Protein AF-A0A816BXN8-F1 (afdb_monomer)

pLDDT: mean 87.29, std 13.18, range [29.41, 98.12]

Sequence (128 aa):
MKIFSKQHVPECHRGFGLHVWLNKEENLAKNVCLCLPSYYGDQCQYENQRVSLTIQFQAFSDSLSTLFAIIILLIDDSDERIIHSYEQLTYFSIRDCKIKYNIYLLYSIRPTNQTKNYSIHIDIYEKN

Foldseek 3Di:
DDPDDPPDQQQQPQFDWDWAQPDPVVSDIDIATDHDPQFDDRRSPDGFDKDKDKDADADDPVCQQWKKKKKKFKWFPQPNTDTQFIDIDIDGRNPRRPPIDIDIGTGNDPPDDPVTDIDIDMDMDTDD

Solvent-accessible surface area (backbone atoms only — not comparable to full-atom values): 7819 Å² total; per-residue (Å²): 137,84,83,76,79,77,77,78,71,63,75,28,71,55,34,45,66,41,80,45,74,79,34,78,90,78,68,37,65,47,76,47,41,49,47,43,94,60,31,37,66,81,30,15,77,42,72,56,64,66,49,81,46,80,48,68,59,77,66,56,86,91,42,39,87,40,39,31,44,37,40,41,33,35,33,32,66,73,81,64,83,43,78,41,30,72,50,76,50,78,47,40,35,71,81,42,52,83,48,71,47,82,45,78,38,42,58,70,58,86,77,73,69,84,90,58,56,69,48,79,47,77,50,80,41,79,61,130

Structure (mmCIF, N/CA/C/O backbone):
data_AF-A0A816BXN8-F1
#
_entry.id   AF-A0A816BXN8-F1
#
loop_
_atom_site.group_PDB
_atom_site.id
_atom_site.type_symbol
_atom_site.label_atom_id
_atom_site.label_alt_id
_atom_site.label_comp_id
_atom_site.label_asym_id
_atom_site.label_entity_id
_atom_site.label_seq_id
_atom_site.pdbx_PDB_ins_code
_atom_site.Cartn_x
_atom_site.Cartn_y
_atom_site.Cartn_z
_atom_site.occupancy
_atom_site.B_iso_or_equiv
_atom_site.auth_seq_id
_atom_site.auth_comp_id
_atom_site.auth_asym_id
_atom_site.auth_atom_id
_atom_site.pdbx_PDB_model_num
ATOM 1 N N . MET A 1 1 ? 18.868 -32.298 -40.954 1.00 34.44 1 MET A N 1
ATOM 2 C CA . MET A 1 1 ? 19.148 -31.804 -39.589 1.00 34.44 1 MET A CA 1
ATOM 3 C C . MET A 1 1 ? 18.793 -30.321 -39.546 1.00 34.44 1 MET A C 1
ATOM 5 O O . MET A 1 1 ? 19.548 -29.514 -40.065 1.00 34.44 1 MET A O 1
ATOM 9 N N . LYS A 1 2 ? 17.589 -29.967 -39.071 1.00 29.41 2 LYS A N 1
ATOM 10 C CA . LYS A 1 2 ? 17.172 -28.564 -38.908 1.00 29.41 2 LYS A CA 1
ATOM 11 C C . LYS A 1 2 ? 17.638 -28.105 -37.530 1.00 29.41 2 LYS A C 1
ATOM 13 O O . LYS A 1 2 ? 17.182 -28.640 -36.525 1.00 29.41 2 LYS A O 1
ATOM 18 N N . ILE A 1 3 ? 18.587 -27.177 -37.500 1.00 37.47 3 ILE A N 1
ATOM 19 C CA . ILE A 1 3 ? 19.049 -26.541 -36.268 1.00 37.47 3 ILE A CA 1
ATOM 20 C C . ILE A 1 3 ? 17.946 -25.561 -35.863 1.00 37.47 3 ILE A C 1
ATOM 22 O O . ILE A 1 3 ? 17.803 -24.501 -36.464 1.00 37.47 3 ILE A O 1
ATOM 26 N N . PHE A 1 4 ? 17.116 -25.945 -34.895 1.00 38.31 4 PHE A N 1
ATOM 27 C CA . PHE A 1 4 ? 16.218 -25.007 -34.230 1.00 38.31 4 PHE A CA 1
ATOM 28 C C . PHE A 1 4 ? 17.088 -24.083 -33.373 1.00 38.31 4 PHE A C 1
ATOM 30 O O . PHE A 1 4 ? 17.663 -24.526 -32.377 1.00 38.31 4 PHE A O 1
ATOM 37 N N . SER A 1 5 ? 17.232 -22.815 -33.764 1.00 43.38 5 SER A N 1
ATOM 38 C CA . SER A 1 5 ? 17.792 -21.807 -32.869 1.00 43.38 5 SER A CA 1
ATOM 39 C C . SER A 1 5 ? 16.835 -21.668 -31.684 1.00 43.38 5 SER A C 1
ATOM 41 O O . SER A 1 5 ? 15.688 -21.251 -31.831 1.00 43.38 5 SER A O 1
ATOM 43 N N . LYS A 1 6 ? 17.281 -22.096 -30.498 1.00 44.41 6 LYS A N 1
ATOM 44 C CA . LYS A 1 6 ? 16.566 -21.847 -29.243 1.00 44.41 6 LYS A CA 1
ATOM 45 C C . LYS A 1 6 ? 16.394 -20.338 -29.113 1.00 44.41 6 LYS A C 1
ATOM 47 O O . LYS A 1 6 ? 17.369 -19.622 -28.903 1.00 44.41 6 LYS A O 1
ATOM 52 N N . GLN A 1 7 ? 15.166 -19.865 -29.260 1.00 54.91 7 GLN A N 1
ATOM 53 C CA . GLN A 1 7 ? 14.821 -18.479 -28.995 1.00 54.91 7 GLN A CA 1
ATOM 54 C C . GLN A 1 7 ? 15.131 -18.221 -27.515 1.00 54.91 7 GLN A C 1
ATOM 56 O O . GLN A 1 7 ? 14.566 -18.874 -26.636 1.00 54.91 7 GLN A O 1
ATOM 61 N N . HIS A 1 8 ? 16.123 -17.371 -27.243 1.00 60.94 8 HIS A N 1
ATOM 62 C CA . HIS A 1 8 ? 16.575 -17.090 -25.884 1.00 60.94 8 HIS A CA 1
ATOM 63 C C . HIS A 1 8 ? 15.472 -16.305 -25.173 1.00 60.94 8 HIS A C 1
ATOM 65 O O . HIS A 1 8 ? 15.258 -15.121 -25.446 1.00 60.94 8 HIS A O 1
ATOM 71 N N . VAL A 1 9 ? 14.719 -16.995 -24.317 1.00 62.25 9 VAL A N 1
ATOM 72 C CA . VAL A 1 9 ? 13.813 -16.343 -23.375 1.00 62.25 9 VAL A CA 1
ATOM 73 C C . VAL A 1 9 ? 14.708 -15.532 -22.435 1.00 62.25 9 VAL A C 1
ATOM 75 O O . VAL A 1 9 ? 15.607 -16.127 -21.838 1.00 62.25 9 VAL 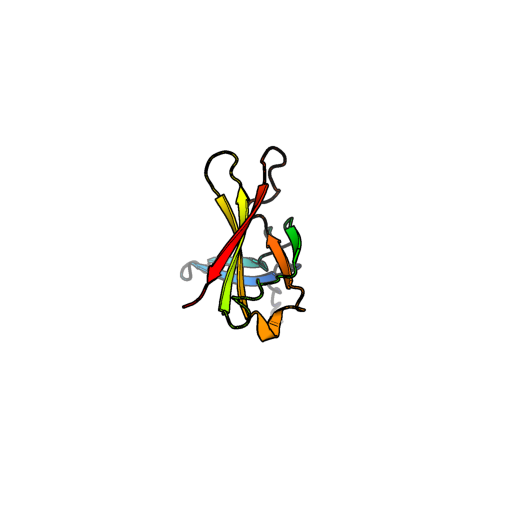A O 1
ATOM 78 N N . PRO A 1 10 ? 14.540 -14.201 -22.347 1.00 67.81 10 PRO A N 1
ATOM 79 C CA . PRO A 1 10 ? 15.321 -13.384 -21.438 1.00 67.81 10 PRO A CA 1
ATOM 80 C C . PRO A 1 10 ? 15.129 -13.922 -20.026 1.00 67.81 10 PRO A C 1
ATOM 82 O O . PRO A 1 10 ? 14.014 -14.266 -19.629 1.00 67.81 10 PRO A O 1
ATOM 85 N N . GLU A 1 11 ? 16.227 -14.031 -19.290 1.00 85.88 11 GLU A N 1
ATOM 86 C CA . GLU A 1 11 ? 16.188 -14.453 -17.899 1.00 85.88 11 GLU A CA 1
ATOM 87 C C . GLU A 1 11 ? 15.420 -13.404 -17.088 1.00 85.88 11 GLU A C 1
ATOM 89 O O . GLU A 1 11 ? 15.900 -12.299 -16.842 1.00 85.88 11 GLU A O 1
ATOM 94 N N . CYS A 1 12 ? 14.181 -13.735 -16.727 1.00 92.06 12 CYS A N 1
ATOM 95 C CA . CYS A 1 12 ? 13.357 -12.913 -15.856 1.00 92.06 12 CYS A CA 1
ATOM 96 C C . CYS A 1 12 ? 13.540 -13.426 -14.428 1.00 92.06 12 CYS A C 1
ATOM 98 O O . CYS A 1 12 ? 13.019 -14.483 -14.085 1.00 92.06 12 CYS A O 1
ATOM 100 N N . HIS A 1 13 ? 14.270 -12.686 -13.593 1.00 91.94 13 HIS A N 1
ATOM 101 C CA . HIS A 1 13 ? 14.664 -13.140 -12.256 1.00 91.94 13 HIS A CA 1
ATOM 102 C C . HIS A 1 13 ? 13.445 -13.421 -11.367 1.00 91.94 13 HIS A C 1
ATOM 104 O O . HIS A 1 13 ? 13.222 -14.543 -10.921 1.00 91.94 13 HIS A O 1
ATOM 110 N N . ARG A 1 14 ? 12.638 -12.384 -11.107 1.00 90.44 14 ARG A N 1
ATOM 111 C CA . ARG A 1 14 ? 11.419 -12.456 -10.279 1.00 90.44 14 ARG A CA 1
ATOM 112 C C . ARG A 1 14 ? 10.177 -12.074 -11.079 1.00 90.44 14 ARG A C 1
ATOM 114 O O . ARG A 1 14 ? 9.323 -11.311 -10.625 1.00 90.44 14 ARG A O 1
ATOM 121 N N . GLY A 1 15 ? 10.122 -12.564 -12.311 1.00 91.56 15 GLY A N 1
ATOM 122 C CA . GLY A 1 15 ? 9.072 -12.238 -13.262 1.00 91.56 15 GLY A CA 1
ATOM 123 C C . GLY A 1 15 ? 8.794 -13.373 -14.232 1.00 91.56 15 GLY A C 1
ATOM 124 O O . GLY A 1 15 ? 9.355 -14.462 -14.130 1.00 91.56 15 GLY A O 1
ATOM 125 N N . PHE A 1 16 ? 7.916 -13.095 -15.186 1.00 92.56 16 PHE A N 1
ATOM 126 C CA . PHE A 1 16 ? 7.518 -14.036 -16.219 1.00 92.56 16 PHE A CA 1
ATOM 127 C C . PHE A 1 16 ? 7.964 -13.537 -17.593 1.00 92.56 16 PHE A C 1
ATOM 129 O O . PHE A 1 16 ? 7.664 -12.405 -17.974 1.00 92.56 16 PHE A O 1
ATOM 136 N N . GLY A 1 17 ? 8.676 -14.382 -18.337 1.00 92.31 17 GLY A N 1
ATOM 137 C CA . GLY A 1 17 ? 9.088 -14.077 -19.704 1.00 92.31 17 GLY A CA 1
ATOM 138 C C . GLY A 1 17 ? 7.913 -14.178 -20.667 1.00 92.31 17 GLY A C 1
ATOM 139 O O . GLY A 1 17 ? 7.247 -15.208 -20.743 1.00 92.31 17 GLY A O 1
ATOM 140 N N . LEU A 1 18 ? 7.676 -13.117 -21.428 1.00 90.88 18 LEU A N 1
ATOM 141 C CA . LEU A 1 18 ? 6.680 -13.059 -22.485 1.00 90.88 18 LEU A CA 1
ATOM 142 C C . LEU A 1 18 ? 7.332 -12.878 -23.846 1.00 90.88 18 LEU A C 1
ATOM 144 O O . LEU A 1 18 ? 8.308 -12.148 -23.989 1.00 90.88 18 LEU A O 1
ATOM 148 N N . HIS A 1 19 ? 6.703 -13.468 -24.856 1.00 90.19 19 HIS A N 1
ATOM 149 C CA . HIS A 1 19 ? 6.992 -13.212 -26.259 1.00 90.19 19 HIS A CA 1
ATOM 150 C C . HIS A 1 19 ? 5.839 -12.398 -26.859 1.00 90.19 19 HIS A C 1
ATOM 152 O O . HIS A 1 19 ? 4.747 -12.924 -27.086 1.00 90.19 19 HIS A O 1
ATOM 158 N N . VAL A 1 20 ? 6.062 -11.105 -27.091 1.00 89.56 20 VAL A N 1
ATOM 159 C CA . VAL A 1 20 ? 5.034 -10.157 -27.540 1.00 89.56 20 VAL A CA 1
ATOM 160 C C . VAL A 1 20 ? 5.230 -9.838 -29.018 1.00 89.56 20 VAL A C 1
ATOM 162 O O . VAL A 1 20 ? 6.318 -9.452 -29.439 1.00 89.56 20 VAL A O 1
ATOM 165 N N . TRP A 1 21 ? 4.165 -9.977 -29.805 1.00 90.06 21 TRP A N 1
ATOM 166 C CA . TRP A 1 21 ? 4.140 -9.592 -31.216 1.00 90.06 21 TRP A CA 1
ATOM 167 C C . TRP A 1 21 ? 3.763 -8.116 -31.333 1.00 90.06 21 TRP A C 1
ATOM 169 O O . TRP A 1 21 ? 2.657 -7.736 -30.954 1.00 90.06 21 TRP A O 1
ATOM 179 N N . LEU A 1 22 ? 4.683 -7.299 -31.841 1.00 89.38 22 LEU A N 1
ATOM 180 C CA . LEU A 1 22 ? 4.488 -5.861 -32.041 1.00 89.38 22 LEU A CA 1
ATOM 181 C C . LEU A 1 22 ? 3.832 -5.584 -33.394 1.00 89.38 22 LEU A C 1
ATOM 183 O O . LEU A 1 22 ? 2.904 -4.787 -33.480 1.00 89.38 22 LEU A O 1
ATOM 187 N N . ASN A 1 23 ? 4.282 -6.288 -34.434 1.00 88.62 23 ASN A N 1
ATOM 188 C CA . ASN A 1 23 ? 3.675 -6.253 -35.757 1.00 88.62 23 ASN A CA 1
ATOM 189 C C . ASN A 1 23 ? 3.635 -7.672 -36.331 1.00 88.62 23 ASN A C 1
ATOM 191 O O . ASN A 1 23 ? 4.666 -8.329 -36.478 1.00 88.62 23 ASN A O 1
ATOM 195 N N . LYS A 1 24 ? 2.432 -8.153 -36.645 1.00 81.50 24 LYS A N 1
ATOM 196 C CA . LYS A 1 24 ? 2.239 -9.493 -37.207 1.00 81.50 24 LYS A CA 1
ATOM 197 C C . LYS A 1 24 ? 2.648 -9.569 -38.677 1.00 81.50 24 LYS A C 1
ATOM 199 O O . LYS A 1 24 ? 3.158 -10.601 -39.091 1.00 81.50 24 LYS A O 1
ATOM 204 N N . GLU A 1 25 ? 2.447 -8.500 -39.445 1.00 89.44 25 GLU A N 1
ATOM 205 C CA . GLU A 1 25 ? 2.728 -8.470 -40.888 1.00 89.44 25 GLU A CA 1
ATOM 206 C C . GLU A 1 25 ? 4.236 -8.468 -41.159 1.00 89.44 25 GLU A C 1
ATOM 208 O O . GLU A 1 25 ? 4.723 -9.180 -42.033 1.00 89.44 25 GLU A O 1
ATOM 213 N N . GLU A 1 26 ? 4.993 -7.749 -40.331 1.00 88.25 26 GLU A N 1
ATOM 214 C CA . GLU A 1 26 ? 6.458 -7.679 -40.404 1.00 88.25 26 GLU A CA 1
ATOM 215 C C . GLU A 1 26 ? 7.159 -8.793 -39.607 1.00 88.25 26 GLU A C 1
ATOM 217 O O . GLU A 1 26 ? 8.386 -8.820 -39.530 1.00 88.25 26 GLU A O 1
ATOM 222 N N . ASN A 1 27 ? 6.404 -9.715 -38.992 1.00 85.19 27 ASN A N 1
ATOM 223 C CA . ASN A 1 27 ? 6.918 -10.710 -38.039 1.00 85.19 27 ASN A CA 1
ATOM 224 C C . ASN A 1 27 ? 7.787 -10.098 -36.917 1.00 85.19 27 ASN A C 1
ATOM 226 O O . ASN A 1 27 ? 8.721 -10.729 -36.417 1.00 85.19 27 ASN A O 1
ATOM 230 N N . LEU A 1 28 ? 7.479 -8.866 -36.503 1.00 88.44 28 LEU A N 1
ATOM 231 C CA . LEU A 1 28 ? 8.208 -8.164 -35.456 1.00 88.44 28 LEU A CA 1
ATOM 232 C C . LEU A 1 28 ? 7.705 -8.623 -34.088 1.00 88.44 28 LEU A C 1
ATOM 234 O O . LEU A 1 28 ? 6.586 -8.303 -33.673 1.00 88.44 28 LEU A O 1
ATOM 238 N N . ALA A 1 29 ? 8.558 -9.336 -33.362 1.00 88.56 29 ALA A N 1
ATOM 239 C CA . ALA A 1 29 ? 8.294 -9.762 -31.998 1.00 88.56 29 ALA A CA 1
ATOM 240 C C . ALA A 1 29 ? 9.448 -9.403 -31.064 1.00 88.56 29 ALA A C 1
ATOM 242 O O . ALA A 1 29 ? 10.605 -9.302 -31.476 1.00 88.56 29 ALA A O 1
ATOM 243 N N . LYS A 1 30 ? 9.123 -9.220 -29.786 1.00 89.81 30 LYS A N 1
ATOM 244 C CA . LYS A 1 30 ? 10.086 -8.915 -28.734 1.00 89.81 30 LYS A CA 1
ATOM 245 C C . LYS A 1 30 ? 9.817 -9.781 -27.514 1.00 89.81 30 LYS A C 1
ATOM 247 O O . LYS A 1 30 ? 8.671 -9.959 -27.103 1.00 89.81 30 LYS A O 1
ATOM 252 N N . ASN A 1 31 ? 10.895 -10.256 -26.901 1.00 89.75 31 ASN A N 1
ATOM 253 C CA . ASN A 1 31 ? 10.813 -10.846 -25.579 1.00 89.75 31 ASN A CA 1
ATOM 254 C C . ASN A 1 31 ? 10.872 -9.756 -24.506 1.00 89.75 31 ASN A C 1
ATOM 256 O O . ASN A 1 31 ? 11.751 -8.893 -24.543 1.00 89.75 31 ASN A O 1
ATOM 260 N N . VAL A 1 32 ? 9.947 -9.801 -23.555 1.00 92.25 32 VAL A N 1
ATOM 261 C CA . VAL A 1 32 ? 9.851 -8.851 -22.438 1.00 92.25 32 VAL A CA 1
ATOM 262 C C . VAL A 1 32 ? 9.575 -9.605 -21.142 1.00 92.25 32 VAL A C 1
ATOM 264 O O . VAL A 1 32 ? 9.002 -10.690 -21.175 1.00 92.25 32 VAL A O 1
ATOM 267 N N . CYS A 1 33 ? 9.952 -9.037 -20.001 1.00 93.81 33 CYS A N 1
ATOM 268 C CA . CYS A 1 33 ? 9.605 -9.594 -18.697 1.00 93.81 33 CYS A CA 1
ATOM 269 C C . CYS A 1 33 ? 8.405 -8.852 -18.097 1.00 93.81 33 CYS A C 1
ATOM 271 O O . CYS A 1 33 ? 8.391 -7.623 -18.039 1.00 93.81 33 CYS A O 1
ATOM 273 N N . LEU A 1 34 ? 7.413 -9.598 -17.608 1.00 92.81 34 LEU A N 1
ATOM 274 C CA . LEU A 1 34 ? 6.419 -9.078 -16.671 1.00 92.81 34 LEU A CA 1
ATOM 275 C C . LEU A 1 34 ? 6.924 -9.262 -15.246 1.00 92.81 34 LEU A C 1
ATOM 277 O O . LEU A 1 34 ? 7.118 -10.392 -14.795 1.00 92.81 34 LEU A O 1
ATOM 281 N N . CYS A 1 35 ? 7.112 -8.160 -14.529 1.00 91.50 35 CYS A N 1
ATOM 282 C CA . CYS A 1 35 ? 7.595 -8.197 -13.156 1.00 91.50 35 CYS A CA 1
ATOM 283 C C . CYS A 1 35 ? 6.452 -8.317 -12.151 1.00 91.50 35 CYS A C 1
ATOM 285 O O . CYS A 1 35 ? 5.396 -7.704 -12.310 1.00 91.50 35 CYS A O 1
ATOM 287 N N . LEU A 1 36 ? 6.693 -9.072 -11.076 1.00 89.69 36 LEU A N 1
ATOM 288 C CA . LEU A 1 36 ? 5.877 -8.987 -9.866 1.00 89.69 36 LEU A CA 1
ATOM 289 C C . LEU A 1 36 ? 5.875 -7.531 -9.340 1.00 89.69 36 LEU A C 1
ATOM 291 O O . LEU A 1 36 ? 6.869 -6.828 -9.540 1.00 89.69 36 LEU A O 1
ATOM 295 N N . PRO A 1 37 ? 4.821 -7.065 -8.634 1.00 84.31 37 PRO A N 1
ATOM 296 C CA . PRO A 1 37 ? 4.657 -5.649 -8.265 1.00 84.31 37 PRO A CA 1
ATOM 297 C C . PRO A 1 37 ? 5.872 -5.005 -7.572 1.00 84.31 37 PRO A C 1
ATOM 299 O O . PRO A 1 37 ? 6.184 -3.833 -7.810 1.00 84.31 37 PRO A O 1
ATOM 302 N N . SER A 1 38 ? 6.590 -5.791 -6.764 1.00 88.25 38 SER A N 1
ATOM 303 C CA . SER A 1 38 ? 7.771 -5.371 -6.002 1.00 88.25 38 SER A CA 1
ATOM 304 C C . SER A 1 38 ? 9.088 -5.383 -6.783 1.00 88.25 38 SER A C 1
ATOM 306 O O . SER A 1 38 ? 10.117 -5.095 -6.184 1.00 88.25 38 SER A O 1
ATOM 308 N N . TYR A 1 39 ? 9.097 -5.727 -8.074 1.00 90.94 39 TYR A N 1
ATOM 309 C CA . TYR A 1 39 ? 10.323 -5.835 -8.874 1.00 90.94 39 TYR A CA 1
ATOM 310 C C . TYR A 1 39 ? 10.240 -5.009 -10.163 1.00 90.94 39 TYR A C 1
ATOM 312 O O . TYR A 1 39 ? 9.148 -4.726 -10.660 1.00 90.94 39 TYR A O 1
ATOM 320 N N . TYR A 1 40 ? 11.391 -4.579 -10.685 1.00 89.94 40 TYR A N 1
ATOM 321 C CA . TYR A 1 40 ? 11.512 -3.809 -11.932 1.00 89.94 40 TYR A CA 1
ATOM 322 C C . TYR A 1 40 ? 12.845 -4.028 -12.653 1.00 89.94 40 TYR A C 1
ATOM 324 O O . TYR A 1 40 ? 13.727 -4.751 -12.187 1.00 89.94 40 TYR A O 1
ATOM 332 N N . GLY A 1 41 ? 12.971 -3.349 -13.795 1.00 89.38 41 GLY A N 1
ATOM 333 C CA . GLY A 1 41 ? 14.040 -3.508 -14.766 1.00 89.38 41 GLY A CA 1
ATOM 334 C C . GLY A 1 41 ? 13.611 -4.456 -15.879 1.00 89.38 41 GLY A C 1
ATOM 335 O O . GLY A 1 41 ? 12.653 -5.214 -15.725 1.00 89.38 41 GLY A O 1
ATOM 336 N N . ASP A 1 42 ? 14.333 -4.428 -16.994 1.00 90.94 42 ASP A N 1
ATOM 337 C CA . ASP A 1 42 ? 14.007 -5.234 -18.179 1.00 90.94 42 ASP A CA 1
ATOM 338 C C . ASP A 1 42 ? 14.033 -6.751 -17.915 1.00 90.94 42 ASP A C 1
ATOM 340 O O . ASP A 1 42 ? 13.459 -7.521 -18.683 1.00 90.94 42 ASP A O 1
ATOM 344 N N . GLN A 1 43 ? 14.670 -7.174 -16.818 1.00 93.00 43 GLN A N 1
ATOM 345 C CA . GLN A 1 43 ? 14.783 -8.560 -16.359 1.00 93.00 43 GLN A CA 1
ATOM 346 C C . GLN A 1 43 ? 14.200 -8.779 -14.953 1.00 93.00 43 GLN A C 1
ATOM 348 O O . GLN A 1 43 ? 14.434 -9.827 -14.341 1.00 93.00 43 GLN A O 1
ATOM 353 N N . CYS A 1 44 ? 13.464 -7.802 -14.413 1.00 92.25 44 CYS A N 1
ATOM 354 C CA . CYS A 1 44 ? 12.953 -7.823 -13.038 1.00 92.25 44 CYS A CA 1
ATOM 355 C C . CYS A 1 44 ? 14.056 -8.043 -11.986 1.00 92.25 44 CYS A C 1
ATOM 357 O O . CYS A 1 44 ? 13.851 -8.745 -10.994 1.00 92.25 44 CYS A O 1
ATOM 359 N N . GLN A 1 45 ? 15.244 -7.492 -12.244 1.00 91.38 45 GLN A N 1
ATOM 360 C CA . GLN A 1 45 ? 16.449 -7.689 -11.442 1.00 91.38 45 GLN A CA 1
ATOM 361 C C . GLN A 1 45 ? 16.510 -6.789 -10.200 1.00 91.38 45 GLN A C 1
ATOM 363 O O . GLN A 1 45 ? 17.260 -7.075 -9.269 1.00 91.38 45 GLN A O 1
ATOM 368 N N . TYR A 1 46 ? 15.733 -5.705 -10.177 1.00 90.19 46 TYR A N 1
ATOM 369 C CA . TYR A 1 46 ? 15.727 -4.744 -9.079 1.00 90.19 46 TYR A CA 1
ATOM 370 C C . TYR A 1 46 ? 14.491 -4.916 -8.205 1.00 90.19 46 TYR A C 1
ATOM 372 O O . TYR A 1 46 ? 13.402 -5.190 -8.707 1.00 90.19 46 TYR A O 1
ATOM 380 N N . GLU A 1 47 ? 14.658 -4.727 -6.900 1.00 88.75 47 GLU A N 1
ATOM 381 C CA . GLU A 1 47 ? 13.593 -4.808 -5.902 1.00 88.75 47 GLU A CA 1
ATOM 382 C C . GLU A 1 47 ? 13.198 -3.409 -5.427 1.00 88.75 47 GLU A C 1
ATOM 384 O O . GLU A 1 47 ? 14.043 -2.531 -5.240 1.00 88.75 47 GLU A O 1
ATOM 389 N N . ASN A 1 48 ? 11.902 -3.194 -5.226 1.00 87.69 48 ASN A N 1
ATOM 390 C CA . ASN A 1 48 ? 11.388 -1.945 -4.693 1.00 87.69 48 ASN A CA 1
ATOM 391 C C . ASN A 1 48 ? 11.734 -1.818 -3.219 1.00 87.69 48 ASN A C 1
ATOM 393 O O . ASN A 1 48 ? 11.601 -2.760 -2.434 1.00 87.69 48 ASN A O 1
ATOM 397 N N . GLN A 1 49 ? 12.032 -0.590 -2.819 1.00 88.88 49 GLN A N 1
ATOM 398 C CA . GLN A 1 49 ? 11.969 -0.233 -1.414 1.00 88.88 49 GLN A CA 1
ATOM 399 C C . GLN A 1 49 ? 10.517 -0.345 -0.929 1.00 88.88 49 GLN A C 1
ATOM 401 O O . GLN A 1 49 ? 9.563 -0.088 -1.673 1.00 88.88 49 GLN A O 1
ATOM 406 N N . ARG A 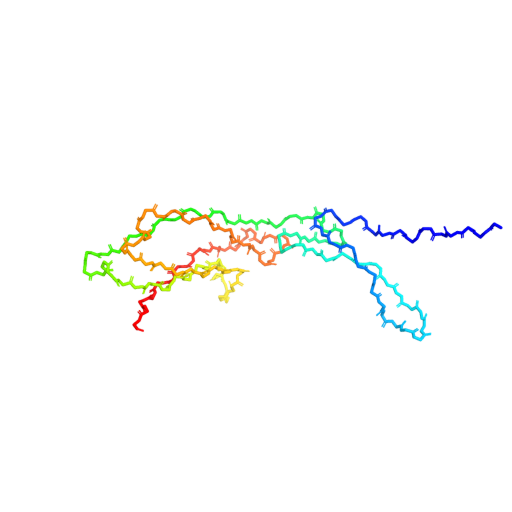1 50 ? 10.356 -0.758 0.329 1.00 91.50 50 ARG A N 1
ATOM 407 C CA . ARG A 1 50 ? 9.053 -0.970 0.959 1.00 91.50 50 ARG A CA 1
ATOM 408 C C . ARG A 1 50 ? 9.066 -0.534 2.410 1.00 91.50 50 ARG A C 1
ATOM 410 O O . ARG A 1 50 ? 10.094 -0.624 3.080 1.00 91.50 50 ARG A O 1
ATOM 417 N N . VAL A 1 51 ? 7.898 -0.153 2.901 1.00 93.25 51 VAL A N 1
ATOM 418 C CA . VAL A 1 51 ? 7.630 0.026 4.325 1.00 93.25 51 VAL A CA 1
ATOM 419 C C . VAL A 1 51 ? 6.911 -1.220 4.827 1.00 93.25 51 VAL A C 1
ATOM 421 O O . VAL A 1 51 ? 5.922 -1.649 4.237 1.00 93.25 51 VAL A O 1
ATOM 424 N N . SER A 1 52 ? 7.439 -1.826 5.891 1.00 95.38 52 SER A N 1
ATOM 425 C CA . SER A 1 52 ? 6.806 -2.966 6.562 1.00 95.38 52 SER A CA 1
ATOM 426 C C . SER A 1 52 ? 6.146 -2.467 7.841 1.00 95.38 52 SER A C 1
ATOM 428 O O . SER A 1 52 ? 6.838 -2.001 8.744 1.00 95.38 52 SER A O 1
ATOM 430 N N . LEU A 1 53 ? 4.821 -2.542 7.899 1.00 95.88 53 LEU A N 1
ATOM 431 C CA . LEU A 1 53 ? 4.015 -2.095 9.027 1.00 95.88 53 LEU A CA 1
ATOM 432 C C . LEU A 1 53 ? 3.385 -3.305 9.717 1.00 95.88 53 LEU A C 1
ATOM 434 O O . LEU A 1 53 ? 2.753 -4.135 9.067 1.00 95.88 53 LEU A O 1
ATOM 438 N N . THR A 1 54 ? 3.508 -3.369 11.040 1.00 97.06 54 THR A N 1
ATOM 439 C CA . THR A 1 54 ? 2.768 -4.327 11.864 1.00 97.06 54 THR A CA 1
ATOM 440 C C . THR A 1 54 ? 1.866 -3.547 12.805 1.00 97.06 54 THR A C 1
ATOM 442 O O . THR A 1 54 ? 2.358 -2.829 13.673 1.00 97.06 54 THR A O 1
ATOM 445 N N . ILE A 1 55 ? 0.551 -3.676 12.631 1.00 94.88 55 ILE A N 1
ATOM 446 C CA . ILE A 1 55 ? -0.446 -2.906 13.382 1.00 94.88 55 ILE A CA 1
ATOM 447 C C . ILE A 1 55 ? -1.509 -3.823 13.991 1.00 94.88 55 ILE A C 1
ATOM 449 O O . ILE A 1 55 ? -1.886 -4.842 13.410 1.00 94.88 55 ILE A O 1
ATOM 453 N N . GLN A 1 56 ? -1.982 -3.457 15.178 1.00 94.75 56 GLN A N 1
ATOM 454 C CA . GLN A 1 56 ? -3.127 -4.070 15.840 1.00 94.75 56 GLN A CA 1
ATOM 455 C C . GLN A 1 56 ? -4.121 -2.960 16.166 1.00 94.75 56 GLN A C 1
ATOM 457 O O . GLN A 1 56 ? -3.736 -1.933 16.722 1.00 94.75 56 GLN A O 1
ATOM 462 N N . PHE A 1 57 ? -5.384 -3.175 15.817 1.00 92.00 57 PHE A N 1
ATOM 463 C CA . PHE A 1 57 ? -6.458 -2.228 16.088 1.00 92.00 57 PHE A CA 1
ATOM 464 C C . PHE A 1 57 ? -7.211 -2.626 17.352 1.00 92.00 57 PHE A C 1
ATOM 466 O O . PHE A 1 57 ? -7.360 -3.810 17.658 1.00 92.00 57 PHE A O 1
ATOM 473 N N . GLN A 1 58 ? -7.704 -1.622 18.069 1.00 89.69 58 GLN A N 1
ATOM 474 C CA . GLN A 1 58 ? -8.581 -1.800 19.214 1.00 89.69 58 GLN A CA 1
ATOM 475 C C . GLN A 1 58 ? -9.697 -0.762 19.124 1.00 89.69 58 GLN A C 1
ATOM 477 O O . GLN A 1 58 ? -9.427 0.431 19.021 1.00 89.69 58 GLN A O 1
ATOM 482 N N . ALA A 1 59 ? -10.943 -1.232 19.136 1.00 89.19 59 ALA A N 1
ATOM 483 C CA . ALA A 1 59 ? -12.107 -0.356 19.194 1.00 89.19 59 ALA A CA 1
ATOM 484 C C . ALA A 1 59 ? -12.438 -0.017 20.651 1.00 89.19 59 ALA A C 1
ATOM 486 O O . ALA A 1 59 ? -12.111 -0.785 21.564 1.00 89.19 59 ALA A O 1
ATOM 487 N N . PHE A 1 60 ? -13.111 1.113 20.855 1.00 87.06 60 PHE A N 1
ATOM 488 C CA . PHE A 1 60 ? -13.683 1.467 22.149 1.00 87.06 60 PHE A CA 1
ATOM 489 C C . PHE A 1 60 ? -14.811 0.502 22.538 1.00 87.06 60 PHE A C 1
ATOM 491 O O . PHE A 1 60 ? -15.352 -0.233 21.707 1.00 87.06 60 PHE A O 1
ATOM 498 N N . SER A 1 61 ? -15.135 0.466 23.832 1.00 81.00 61 SER A N 1
ATOM 499 C CA . SER A 1 61 ? -16.100 -0.486 24.396 1.00 81.00 61 SER A CA 1
ATOM 500 C C . SER A 1 61 ? -17.514 -0.337 23.830 1.00 81.00 61 SER A C 1
ATOM 502 O O . SER A 1 61 ? -18.251 -1.313 23.761 1.00 81.00 61 SER A O 1
ATOM 504 N N . ASP A 1 62 ? -17.895 0.867 23.421 1.00 84.12 62 ASP A N 1
ATOM 505 C CA . ASP A 1 62 ? -19.174 1.191 22.787 1.00 84.12 62 ASP A CA 1
ATOM 506 C C . ASP A 1 62 ? -19.267 0.731 21.320 1.00 84.12 62 ASP A C 1
ATOM 508 O O . ASP A 1 62 ? -20.365 0.453 20.847 1.00 84.12 62 ASP A O 1
ATOM 512 N N . SER A 1 63 ? -18.135 0.518 20.641 1.00 84.88 63 SER A N 1
ATOM 513 C CA . SER A 1 63 ? -18.069 0.037 19.248 1.00 84.88 63 SER A CA 1
ATOM 514 C C . SER A 1 63 ? -17.656 -1.439 19.134 1.00 84.88 63 SER A C 1
ATOM 516 O O . SER A 1 63 ? -17.076 -1.870 18.132 1.00 84.88 63 SER A O 1
ATOM 518 N N . LEU A 1 64 ? -17.930 -2.250 20.165 1.00 79.75 64 LEU A N 1
ATOM 519 C CA . LEU A 1 64 ? -17.521 -3.663 20.249 1.00 79.75 64 LEU A CA 1
ATOM 520 C C . LEU A 1 64 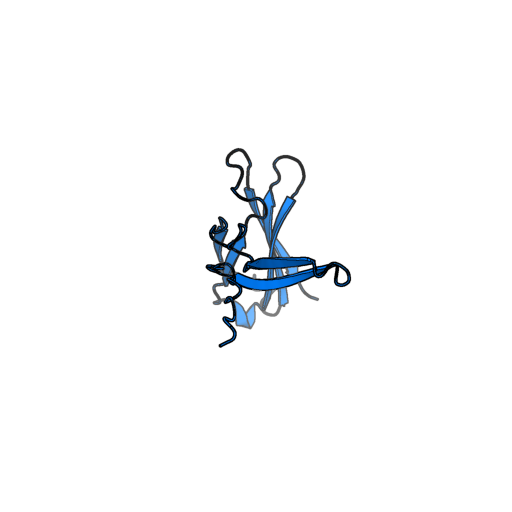? -18.124 -4.565 19.164 1.00 79.75 64 LEU A C 1
ATOM 522 O O . LEU A 1 64 ? -17.541 -5.601 18.876 1.00 79.75 64 LEU A O 1
ATOM 526 N N . SER A 1 65 ? -19.254 -4.192 18.560 1.00 88.06 65 SER A N 1
ATOM 527 C CA . SER A 1 65 ? -19.886 -4.939 17.460 1.00 88.06 65 SER A CA 1
ATOM 528 C C . SER A 1 65 ? -19.888 -4.156 16.142 1.00 88.06 65 SER A C 1
ATOM 530 O O . SER A 1 65 ? -20.688 -4.443 15.250 1.00 88.06 65 SER A O 1
ATOM 532 N N . THR A 1 66 ? -18.995 -3.179 16.007 1.00 91.94 66 THR A N 1
ATOM 533 C CA . THR A 1 66 ? -18.897 -2.340 14.814 1.00 91.94 66 THR A CA 1
ATOM 534 C C . THR A 1 66 ? -17.925 -2.942 13.807 1.00 91.94 66 THR A C 1
ATOM 536 O O . THR A 1 66 ? -16.846 -3.442 14.148 1.00 91.94 66 THR A O 1
ATOM 539 N N . LEU A 1 67 ? -18.319 -2.898 12.538 1.00 94.88 67 LEU A N 1
ATOM 540 C CA . LEU A 1 67 ? -17.467 -3.260 11.419 1.00 94.88 67 LEU A CA 1
ATOM 541 C C . LEU A 1 67 ? -16.764 -2.000 10.910 1.00 94.88 67 LEU A C 1
ATOM 543 O O . LEU A 1 67 ? -17.417 -1.001 10.637 1.00 94.88 67 LEU A O 1
ATOM 547 N N . PHE A 1 68 ? -15.449 -2.053 10.738 1.00 95.44 68 PHE A N 1
ATOM 548 C CA . PHE A 1 68 ? -14.658 -0.926 10.259 1.00 95.44 68 PHE A CA 1
ATOM 549 C C . PHE A 1 68 ? -14.079 -1.207 8.870 1.00 95.44 68 PHE A C 1
ATOM 551 O O . PHE A 1 68 ? -13.618 -2.318 8.586 1.00 95.44 68 PHE A O 1
ATOM 558 N N . ALA A 1 69 ? -14.081 -0.195 8.004 1.00 96.94 69 ALA A N 1
ATOM 559 C CA . ALA A 1 69 ? -13.225 -0.118 6.827 1.00 96.94 69 ALA A CA 1
ATOM 560 C C . ALA A 1 69 ? -11.960 0.651 7.212 1.00 96.94 69 ALA A C 1
ATOM 562 O O . ALA A 1 69 ? -12.055 1.787 7.668 1.00 96.94 69 ALA A O 1
ATOM 563 N N . ILE A 1 70 ? -10.792 0.045 7.025 1.00 96.81 70 ILE A N 1
ATOM 564 C CA . ILE A 1 70 ? -9.511 0.686 7.317 1.00 96.81 70 ILE A CA 1
ATOM 565 C C . ILE A 1 70 ? -8.725 0.776 6.016 1.00 96.81 70 ILE A C 1
ATOM 567 O O . ILE A 1 70 ? -8.543 -0.237 5.336 1.00 96.81 70 ILE A O 1
ATOM 571 N N . ILE A 1 71 ? -8.283 1.984 5.676 1.00 97.69 71 ILE A N 1
ATOM 572 C CA . ILE A 1 71 ? -7.481 2.278 4.490 1.00 97.69 71 ILE A CA 1
ATOM 573 C C . ILE A 1 71 ? -6.131 2.798 4.968 1.00 97.69 71 ILE A C 1
ATOM 575 O O . ILE A 1 71 ? -6.061 3.735 5.756 1.00 97.69 71 ILE A O 1
ATOM 579 N N . ILE A 1 72 ? -5.054 2.166 4.515 1.00 98.12 72 ILE A N 1
ATOM 580 C CA . ILE A 1 72 ? -3.685 2.485 4.917 1.00 98.12 72 ILE A CA 1
ATOM 581 C C . ILE A 1 72 ? -2.919 2.859 3.659 1.00 98.12 72 ILE A C 1
ATOM 583 O O . ILE A 1 72 ? -2.788 2.044 2.750 1.00 98.12 72 ILE A O 1
ATOM 587 N N . LEU A 1 73 ? -2.420 4.087 3.605 1.00 97.44 73 LEU A N 1
ATOM 588 C CA . LEU A 1 73 ? -1.778 4.681 2.441 1.00 97.44 73 LEU A CA 1
ATOM 589 C C . LEU A 1 73 ? -0.306 4.962 2.745 1.00 97.44 73 LEU A C 1
ATOM 591 O O . LEU A 1 73 ? 0.018 5.479 3.813 1.00 97.44 73 LEU A O 1
ATOM 595 N N . LEU A 1 74 ? 0.574 4.696 1.781 1.00 96.12 74 LEU A N 1
ATOM 596 C CA . LEU A 1 74 ? 1.902 5.305 1.735 1.00 96.12 74 LEU A CA 1
ATOM 597 C C . LEU A 1 74 ? 1.832 6.525 0.826 1.00 96.12 74 LEU A C 1
ATOM 599 O O . LEU A 1 74 ? 1.579 6.384 -0.374 1.00 96.12 74 LEU A O 1
ATOM 603 N N . ILE A 1 75 ? 2.053 7.703 1.401 1.00 95.69 75 ILE A N 1
ATOM 604 C CA . ILE A 1 75 ? 1.896 8.977 0.704 1.00 95.69 75 ILE A CA 1
ATOM 605 C C . ILE A 1 75 ? 3.170 9.814 0.740 1.00 95.69 75 ILE A C 1
ATOM 607 O O . ILE A 1 75 ? 3.993 9.695 1.648 1.00 95.69 75 ILE A O 1
ATOM 611 N N . ASP A 1 76 ? 3.296 10.670 -0.262 1.00 92.75 76 ASP A N 1
ATOM 612 C CA . ASP A 1 76 ? 4.226 11.791 -0.324 1.00 92.75 76 ASP A CA 1
ATOM 613 C C . ASP A 1 76 ? 3.399 13.079 -0.363 1.00 92.75 76 ASP A C 1
ATOM 615 O O . ASP A 1 76 ? 2.608 13.264 -1.286 1.00 92.75 76 ASP A O 1
ATOM 619 N N . ASP A 1 77 ? 3.574 13.931 0.648 1.00 87.12 77 ASP A N 1
ATOM 620 C CA . ASP A 1 77 ? 2.907 15.237 0.775 1.00 87.12 77 ASP A CA 1
ATOM 621 C C . ASP A 1 77 ? 3.912 16.398 0.581 1.00 87.12 77 ASP A C 1
ATOM 623 O O . ASP A 1 77 ? 3.686 17.509 1.055 1.00 87.12 77 ASP A O 1
ATOM 627 N N . SER A 1 78 ? 5.059 16.155 -0.070 1.00 84.06 78 SER A N 1
ATOM 628 C CA . SER A 1 78 ? 6.098 17.185 -0.240 1.00 84.06 78 SER A CA 1
ATOM 629 C C . SER A 1 78 ? 5.667 18.331 -1.168 1.00 84.06 78 SER A C 1
ATOM 631 O O . SER A 1 78 ? 6.080 19.464 -0.941 1.00 84.06 78 SER A O 1
ATOM 633 N N . ASP A 1 79 ? 4.845 18.042 -2.185 1.00 81.75 79 ASP A N 1
ATOM 634 C CA . ASP A 1 79 ? 4.319 19.027 -3.144 1.00 81.75 79 ASP A CA 1
ATOM 635 C C . ASP A 1 79 ? 2.796 18.846 -3.310 1.00 81.75 79 ASP A C 1
ATOM 637 O O . ASP A 1 79 ? 1.992 19.539 -2.690 1.00 81.75 79 ASP A O 1
ATOM 641 N N . GLU A 1 80 ? 2.402 17.858 -4.117 1.00 82.50 80 GLU A N 1
ATOM 642 C CA . GLU A 1 80 ? 1.035 17.361 -4.267 1.00 82.50 80 GLU A CA 1
ATOM 643 C C . GLU A 1 80 ? 0.936 15.983 -3.610 1.00 82.50 80 GLU A C 1
ATOM 645 O O . GLU A 1 80 ? 1.896 15.211 -3.643 1.00 82.50 80 GLU A O 1
ATOM 650 N N . ARG A 1 81 ? -0.231 15.653 -3.045 1.00 89.12 81 ARG A N 1
ATOM 651 C CA . ARG A 1 81 ? -0.456 14.357 -2.394 1.00 89.12 81 ARG A CA 1
ATOM 652 C C . ARG A 1 81 ? -0.385 13.224 -3.415 1.00 89.12 81 ARG A C 1
ATOM 654 O O . ARG A 1 81 ? -1.333 12.994 -4.169 1.00 89.12 81 ARG A O 1
ATOM 661 N N . ILE A 1 82 ? 0.709 12.472 -3.395 1.00 92.56 82 ILE A N 1
ATOM 662 C CA . ILE A 1 82 ? 0.913 11.297 -4.246 1.00 92.56 82 ILE A CA 1
ATOM 663 C C . ILE A 1 82 ? 0.706 10.038 -3.411 1.00 92.56 82 ILE A C 1
ATOM 665 O O . ILE A 1 82 ? 1.374 9.827 -2.402 1.00 92.56 82 ILE A O 1
ATOM 669 N N . ILE A 1 83 ? -0.193 9.162 -3.863 1.00 94.38 83 ILE A N 1
ATOM 670 C CA . ILE A 1 83 ? -0.375 7.830 -3.278 1.00 94.38 83 ILE A CA 1
ATOM 671 C C . ILE A 1 83 ? 0.581 6.862 -3.976 1.00 94.38 83 ILE A C 1
ATOM 673 O O . ILE A 1 83 ? 0.467 6.611 -5.176 1.00 94.38 83 ILE A O 1
ATOM 677 N N . HIS A 1 84 ? 1.521 6.294 -3.225 1.00 93.31 84 HIS A N 1
ATOM 678 C CA . HIS A 1 84 ? 2.463 5.307 -3.748 1.00 93.31 84 HIS A CA 1
ATOM 679 C C . HIS A 1 84 ? 1.884 3.892 -3.754 1.00 93.31 84 HIS A C 1
ATOM 681 O O . HIS A 1 84 ? 2.072 3.144 -4.711 1.00 93.31 84 HIS A O 1
ATOM 687 N N . SER A 1 85 ? 1.195 3.526 -2.678 1.00 94.56 85 SER A N 1
ATOM 688 C CA . SER A 1 85 ? 0.473 2.264 -2.530 1.00 94.56 85 SER A CA 1
ATOM 689 C C . SER A 1 85 ? -0.551 2.389 -1.412 1.00 94.56 85 SER A C 1
ATOM 691 O O . SER A 1 85 ? -0.480 3.304 -0.586 1.00 94.56 85 SER A O 1
ATOM 693 N N . TYR A 1 86 ? -1.510 1.471 -1.400 1.00 96.31 86 TYR A N 1
ATOM 694 C CA . TYR A 1 86 ? -2.521 1.400 -0.365 1.00 96.31 86 TYR A CA 1
ATOM 695 C C . TYR A 1 86 ? -2.874 -0.044 -0.044 1.00 96.31 86 TYR A C 1
ATOM 697 O O . TYR A 1 86 ? -2.773 -0.922 -0.898 1.00 96.31 86 TYR A O 1
ATOM 705 N N . GLU A 1 87 ? -3.335 -0.254 1.179 1.00 97.06 87 GLU A N 1
ATOM 706 C CA . GLU A 1 87 ? -3.991 -1.476 1.613 1.00 97.06 87 GLU A CA 1
ATOM 707 C C . GLU A 1 87 ? -5.350 -1.140 2.205 1.00 97.06 87 GLU A C 1
ATOM 709 O O . GLU A 1 87 ? -5.519 -0.129 2.891 1.00 97.06 87 GLU A O 1
ATOM 714 N N . GLN A 1 88 ? -6.323 -2.008 1.948 1.00 96.50 88 GLN A N 1
ATOM 715 C CA . GLN A 1 88 ? -7.657 -1.884 2.510 1.00 96.50 88 GLN A CA 1
ATOM 716 C C . GLN A 1 88 ? -8.019 -3.170 3.235 1.00 96.50 88 GLN A C 1
ATOM 718 O O . GLN A 1 88 ? -7.967 -4.261 2.670 1.00 96.50 88 GLN A O 1
ATOM 723 N N . LEU A 1 89 ? -8.455 -3.032 4.482 1.00 95.25 89 LEU A N 1
ATOM 724 C CA . LEU A 1 89 ? -8.896 -4.157 5.290 1.00 95.25 89 LEU A CA 1
ATOM 725 C C . LEU A 1 89 ? -10.229 -3.869 5.966 1.00 95.25 89 LEU A C 1
ATOM 727 O O . LEU A 1 89 ? -10.650 -2.727 6.152 1.00 95.25 89 LEU A O 1
ATOM 731 N N . THR A 1 90 ? -10.924 -4.951 6.294 1.00 95.31 90 THR A N 1
ATOM 732 C CA . THR A 1 90 ? -12.151 -4.906 7.081 1.00 95.31 90 THR A CA 1
ATOM 733 C C . THR A 1 90 ? -11.848 -5.488 8.454 1.00 95.31 90 THR A C 1
ATOM 735 O O . THR A 1 90 ? -11.368 -6.616 8.545 1.00 95.31 90 THR A O 1
ATOM 738 N N . TYR A 1 91 ? -12.123 -4.715 9.499 1.00 94.81 91 TYR A N 1
ATOM 739 C CA . TYR A 1 91 ? -11.864 -5.079 10.889 1.00 94.81 91 TYR A CA 1
ATOM 740 C C . TYR A 1 91 ? -13.189 -5.175 11.643 1.00 94.81 91 TYR A C 1
ATOM 742 O O . TYR A 1 91 ? -13.942 -4.205 11.692 1.00 94.81 91 TYR A O 1
ATOM 750 N N . PHE A 1 92 ? -13.491 -6.340 12.215 1.00 94.38 92 PHE A N 1
ATOM 751 C CA . PHE A 1 92 ? -14.667 -6.525 13.060 1.00 94.38 92 PHE A CA 1
ATOM 752 C C . PHE A 1 92 ? -14.251 -6.596 14.527 1.00 94.38 92 PHE A C 1
ATOM 754 O O . PHE A 1 92 ? -13.634 -7.574 14.947 1.00 94.38 92 PHE A O 1
ATOM 761 N N . SER A 1 93 ? -14.592 -5.581 15.319 1.00 91.38 93 SER A N 1
ATOM 762 C CA . SER A 1 93 ? -14.018 -5.377 16.655 1.00 91.38 93 SER A CA 1
ATOM 763 C C . SER A 1 93 ? -14.202 -6.545 17.627 1.00 91.38 93 SER A C 1
ATOM 765 O O . SER A 1 93 ? -13.258 -6.878 18.345 1.00 91.38 93 SER A O 1
ATOM 767 N N . ILE A 1 94 ? -15.346 -7.235 17.611 1.00 91.06 94 ILE A N 1
ATOM 768 C CA . ILE A 1 94 ? -15.580 -8.396 18.487 1.00 91.06 94 ILE A CA 1
ATOM 769 C C . ILE A 1 94 ? -14.693 -9.599 18.142 1.00 91.06 94 ILE A C 1
ATOM 771 O O . ILE A 1 94 ? -14.315 -10.372 19.021 1.00 91.06 94 ILE A O 1
ATOM 775 N N . ARG A 1 95 ? -14.364 -9.771 16.857 1.00 92.06 95 ARG A N 1
ATOM 776 C CA . ARG A 1 95 ? -13.665 -10.952 16.332 1.00 92.06 95 ARG A CA 1
ATOM 777 C C . ARG A 1 95 ? -12.165 -10.710 16.194 1.00 92.06 95 ARG A C 1
ATOM 779 O O . ARG A 1 95 ? -11.365 -11.587 16.506 1.00 92.06 95 ARG A O 1
ATOM 786 N N . ASP A 1 96 ? -11.796 -9.518 15.742 1.00 92.81 96 ASP A N 1
ATOM 787 C CA . ASP A 1 96 ? -10.476 -9.229 15.190 1.00 92.81 96 ASP A CA 1
ATOM 788 C C . ASP A 1 96 ? -9.572 -8.452 16.168 1.00 92.81 96 ASP A C 1
ATOM 790 O O . ASP A 1 96 ? -8.424 -8.167 15.841 1.00 92.81 96 ASP A O 1
ATOM 794 N N . CYS A 1 97 ? -10.023 -8.152 17.395 1.00 89.06 97 CYS A N 1
ATOM 795 C CA . CYS A 1 97 ? -9.299 -7.319 18.377 1.00 89.06 97 CYS A CA 1
ATOM 796 C C . CYS A 1 97 ? -7.900 -7.820 18.793 1.00 89.06 97 CYS A C 1
ATOM 798 O O . CYS A 1 97 ? -7.116 -7.070 19.380 1.00 89.06 97 CYS A O 1
ATOM 800 N N . LYS A 1 98 ? -7.567 -9.086 18.512 1.00 91.81 98 LYS A N 1
ATOM 801 C CA . LYS A 1 98 ? -6.245 -9.685 18.779 1.00 91.81 98 LYS A CA 1
ATOM 802 C C . LYS A 1 98 ? -5.419 -9.927 17.513 1.00 91.81 98 LYS A C 1
ATOM 804 O O . LYS A 1 98 ? -4.302 -10.435 17.609 1.00 91.81 98 LYS A O 1
ATOM 809 N N . ILE A 1 99 ? -5.958 -9.607 16.337 1.00 94.06 99 ILE A N 1
ATOM 810 C CA . ILE A 1 99 ? -5.277 -9.821 15.061 1.00 94.06 99 ILE A CA 1
ATOM 811 C C . ILE A 1 99 ? -4.210 -8.743 14.873 1.00 94.06 99 ILE A C 1
ATOM 813 O O . ILE A 1 99 ? -4.459 -7.551 15.046 1.00 94.06 99 ILE A O 1
ATOM 817 N N . LYS A 1 100 ? -3.011 -9.185 14.488 1.00 96.19 100 LYS A N 1
ATOM 818 C CA . LYS A 1 100 ? -1.925 -8.317 14.036 1.00 96.19 100 LYS A CA 1
ATOM 819 C C . LYS A 1 100 ? -1.853 -8.379 12.519 1.00 96.19 100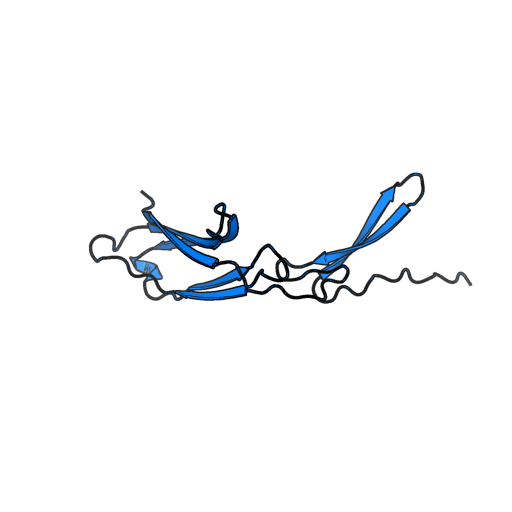 LYS A C 1
ATOM 821 O O . LYS A 1 100 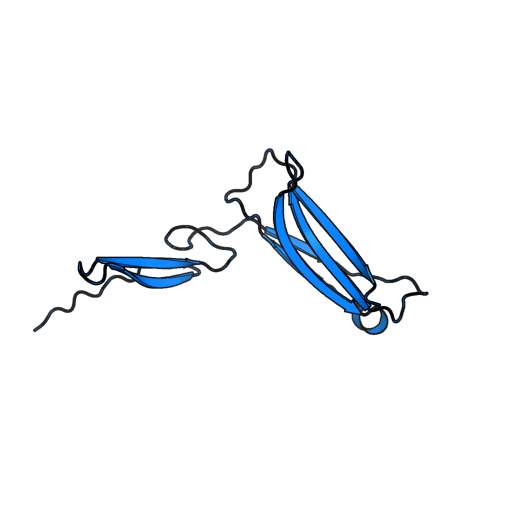? -1.675 -9.459 11.956 1.00 96.19 100 LYS A O 1
ATOM 826 N N . TYR A 1 101 ? -1.967 -7.231 11.872 1.00 95.81 101 TYR A N 1
ATOM 827 C CA . TYR A 1 101 ? -1.880 -7.106 10.425 1.00 95.81 101 TYR A CA 1
ATOM 828 C C . TYR A 1 101 ? -0.442 -6.784 10.032 1.00 95.81 101 TYR A C 1
ATOM 830 O O . TYR A 1 101 ? 0.134 -5.828 10.545 1.00 95.81 101 TYR A O 1
ATOM 838 N N . ASN A 1 102 ? 0.127 -7.589 9.132 1.00 96.44 102 ASN A N 1
ATOM 839 C CA . ASN A 1 102 ? 1.434 -7.342 8.525 1.00 96.44 102 ASN A CA 1
ATOM 840 C C . ASN A 1 102 ? 1.212 -6.793 7.1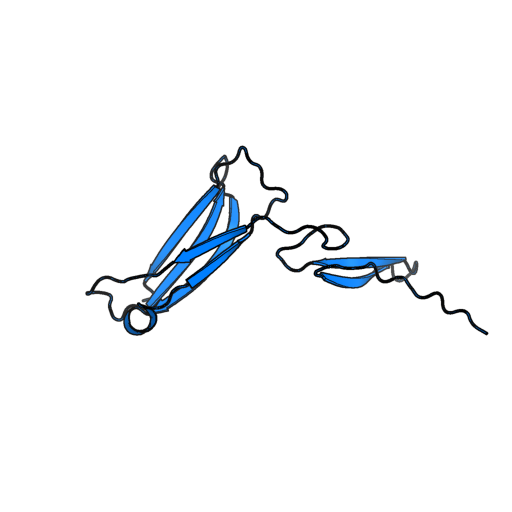18 1.00 96.44 102 ASN A C 1
ATOM 842 O O . ASN A 1 102 ? 0.677 -7.493 6.260 1.00 96.44 102 ASN A O 1
ATOM 846 N N . ILE A 1 103 ? 1.593 -5.539 6.909 1.00 95.75 103 ILE A N 1
ATOM 847 C CA . ILE A 1 103 ? 1.273 -4.753 5.720 1.00 95.75 103 ILE A CA 1
ATOM 848 C C . ILE A 1 103 ? 2.572 -4.301 5.056 1.00 95.75 103 ILE A C 1
ATOM 850 O O . ILE A 1 103 ? 3.487 -3.821 5.727 1.00 95.75 103 ILE A O 1
ATOM 854 N N . TYR A 1 104 ? 2.645 -4.449 3.732 1.00 94.50 104 TYR A N 1
ATOM 855 C CA . TYR A 1 104 ? 3.806 -4.067 2.931 1.00 94.50 104 TYR A CA 1
ATOM 856 C C . TYR A 1 104 ? 3.413 -3.001 1.912 1.00 94.50 104 TYR A C 1
ATOM 858 O O . TYR A 1 104 ? 2.799 -3.306 0.895 1.00 94.50 104 TYR A O 1
ATOM 866 N N . LEU A 1 105 ? 3.807 -1.757 2.169 1.00 94.62 105 LEU A N 1
ATOM 867 C CA . LEU A 1 105 ? 3.541 -0.633 1.273 1.00 94.62 105 LEU A CA 1
ATOM 868 C C . LEU A 1 105 ? 4.764 -0.388 0.386 1.00 94.62 105 LEU A C 1
ATOM 870 O O . LEU A 1 105 ? 5.888 -0.267 0.879 1.00 94.62 105 LEU A O 1
ATOM 874 N N . LEU A 1 106 ? 4.551 -0.338 -0.926 1.00 92.88 106 LEU A N 1
ATOM 875 C CA . LEU A 1 106 ? 5.590 -0.154 -1.937 1.00 92.88 106 LEU A CA 1
ATOM 876 C C . LEU A 1 106 ? 5.650 1.301 -2.401 1.00 92.88 106 LEU A C 1
ATOM 878 O O . LEU A 1 106 ? 4.615 1.929 -2.630 1.00 92.88 106 LEU A O 1
ATOM 882 N N . TYR A 1 107 ? 6.861 1.811 -2.613 1.00 91.19 107 TYR A N 1
ATOM 883 C CA . TYR A 1 107 ? 7.046 3.084 -3.301 1.00 91.19 107 TYR A CA 1
ATOM 884 C C . TYR A 1 107 ? 6.825 2.911 -4.810 1.00 91.19 107 TYR A C 1
ATOM 886 O O . TYR A 1 107 ? 7.332 1.967 -5.422 1.00 91.19 107 TYR A O 1
ATOM 894 N N . SER A 1 108 ? 6.071 3.828 -5.420 1.00 84.19 108 SER A N 1
ATOM 895 C CA . SER A 1 108 ? 5.798 3.798 -6.865 1.00 84.19 108 SER A CA 1
ATOM 896 C C . SER A 1 108 ? 6.993 4.258 -7.711 1.00 84.19 108 SER A C 1
ATOM 898 O O . SER A 1 108 ? 7.228 3.696 -8.782 1.00 84.19 108 SER A O 1
ATOM 900 N N . ILE A 1 109 ? 7.776 5.226 -7.217 1.00 80.44 109 ILE A N 1
ATOM 901 C CA . ILE A 1 109 ? 8.976 5.761 -7.881 1.00 80.44 109 ILE A CA 1
ATOM 902 C C . ILE A 1 109 ? 10.208 4.974 -7.428 1.00 80.44 109 ILE A C 1
ATOM 904 O O . ILE A 1 109 ? 10.370 4.680 -6.242 1.00 80.44 109 ILE A O 1
ATOM 908 N N . ARG A 1 110 ? 11.070 4.620 -8.388 1.00 78.56 110 ARG A N 1
ATOM 909 C CA . ARG A 1 110 ? 12.202 3.708 -8.190 1.00 78.56 110 ARG A CA 1
ATOM 910 C C . ARG A 1 110 ? 13.474 4.312 -8.809 1.00 78.56 110 ARG A C 1
ATOM 912 O O . ARG A 1 110 ? 13.467 4.541 -10.020 1.00 78.56 110 ARG A O 1
ATOM 919 N N . PRO A 1 111 ? 14.563 4.529 -8.042 1.00 70.88 111 PRO A N 1
ATOM 920 C CA . PRO A 1 111 ? 14.661 4.446 -6.576 1.00 70.88 111 PRO A CA 1
ATOM 921 C C . PRO A 1 111 ? 13.866 5.562 -5.871 1.00 70.88 111 PRO A C 1
ATOM 923 O O . PRO A 1 111 ? 13.497 6.556 -6.499 1.00 70.88 111 PRO A O 1
ATOM 926 N N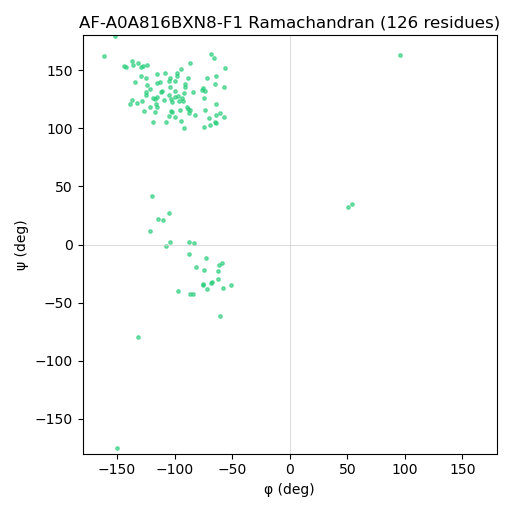 . THR A 1 112 ? 13.603 5.418 -4.566 1.00 77.44 112 THR A N 1
ATOM 927 C CA . THR A 1 112 ? 12.906 6.464 -3.796 1.00 77.44 112 THR A CA 1
ATOM 928 C C . THR A 1 112 ? 13.736 7.736 -3.725 1.00 77.44 112 THR A C 1
ATOM 930 O O . THR A 1 112 ? 14.937 7.676 -3.445 1.00 77.44 112 THR A O 1
ATOM 933 N N . ASN A 1 113 ? 13.094 8.891 -3.879 1.00 82.50 113 ASN A N 1
ATOM 934 C CA . ASN A 1 113 ? 13.767 10.165 -3.676 1.00 82.50 113 ASN A CA 1
ATOM 935 C C . ASN A 1 113 ? 13.987 10.411 -2.174 1.00 82.50 113 ASN A C 1
ATOM 937 O O . ASN A 1 113 ? 13.015 10.568 -1.440 1.00 82.50 113 ASN A O 1
ATOM 941 N N . GLN A 1 114 ? 15.247 10.464 -1.736 1.00 82.94 114 GLN A N 1
ATOM 942 C CA . GLN A 1 114 ? 15.624 10.656 -0.331 1.00 82.94 114 GLN A CA 1
ATOM 943 C C . GLN A 1 114 ? 15.398 12.082 0.193 1.00 82.94 114 GLN A C 1
ATOM 945 O O . GLN A 1 114 ? 15.483 12.296 1.397 1.00 82.94 114 GLN A O 1
ATOM 950 N N . THR A 1 115 ? 15.118 13.058 -0.676 1.00 86.06 115 THR A N 1
ATOM 951 C CA . THR A 1 115 ? 14.838 14.443 -0.261 1.00 86.06 115 THR A CA 1
ATOM 952 C C . THR A 1 115 ? 13.365 14.685 0.059 1.00 86.06 115 THR A C 1
ATOM 954 O O . THR A 1 115 ? 13.018 15.777 0.499 1.00 86.06 115 THR A O 1
ATOM 957 N N . LYS A 1 116 ? 12.495 13.707 -0.219 1.00 86.81 116 LYS A N 1
ATOM 958 C CA . LYS A 1 116 ? 11.048 13.803 -0.014 1.00 86.81 116 LYS A CA 1
ATOM 959 C C . LYS A 1 116 ? 10.638 13.235 1.339 1.00 86.81 116 LYS A C 1
ATOM 961 O O . LYS A 1 116 ? 11.267 12.307 1.849 1.00 86.81 116 LYS A O 1
ATOM 966 N N . ASN A 1 117 ? 9.552 13.776 1.882 1.00 88.25 117 ASN A N 1
ATOM 967 C CA . ASN A 1 117 ? 8.975 13.329 3.142 1.00 88.25 117 ASN A CA 1
ATOM 968 C C . ASN A 1 117 ? 7.789 12.410 2.868 1.00 88.25 117 ASN A C 1
ATOM 970 O O . ASN A 1 117 ? 6.725 12.849 2.436 1.00 88.25 117 ASN A O 1
ATOM 974 N N . TYR A 1 118 ? 7.979 11.129 3.162 1.00 92.44 118 TYR A N 1
ATOM 975 C CA . TYR A 1 118 ? 6.932 10.125 3.036 1.00 92.44 118 TYR A CA 1
ATOM 976 C C . TYR A 1 118 ? 6.279 9.867 4.388 1.00 92.44 118 TYR A C 1
ATOM 978 O O . TYR A 1 118 ? 6.951 9.860 5.423 1.00 92.44 118 TYR A O 1
ATOM 986 N N . SER A 1 119 ? 4.978 9.605 4.382 1.00 94.88 119 SER A N 1
ATOM 987 C CA . SER A 1 119 ? 4.230 9.264 5.587 1.00 94.88 119 SER A CA 1
ATOM 988 C C . SER A 1 119 ? 3.267 8.104 5.349 1.00 94.88 119 SER A C 1
ATOM 990 O O . SER A 1 119 ? 2.899 7.783 4.216 1.00 94.88 119 SER A O 1
ATOM 992 N N . ILE A 1 120 ? 2.891 7.441 6.442 1.00 96.75 120 ILE A N 1
ATOM 993 C CA . ILE A 1 120 ? 1.804 6.465 6.448 1.00 96.75 120 ILE A CA 1
ATOM 994 C C . ILE A 1 120 ? 0.554 7.199 6.917 1.00 96.75 120 ILE A C 1
ATOM 996 O O . ILE A 1 120 ? 0.542 7.759 8.013 1.00 96.75 120 ILE A O 1
ATOM 1000 N N . HIS A 1 121 ? -0.494 7.166 6.107 1.00 96.81 121 HIS A N 1
ATOM 1001 C CA . HIS A 1 121 ? -1.788 7.745 6.438 1.00 96.81 121 HIS A CA 1
ATOM 1002 C C . HIS A 1 121 ? -2.808 6.631 6.644 1.00 96.81 121 HIS A C 1
ATOM 1004 O O . HIS A 1 121 ? -2.864 5.700 5.843 1.00 96.81 121 HIS A O 1
ATOM 1010 N N . ILE A 1 122 ? -3.575 6.692 7.732 1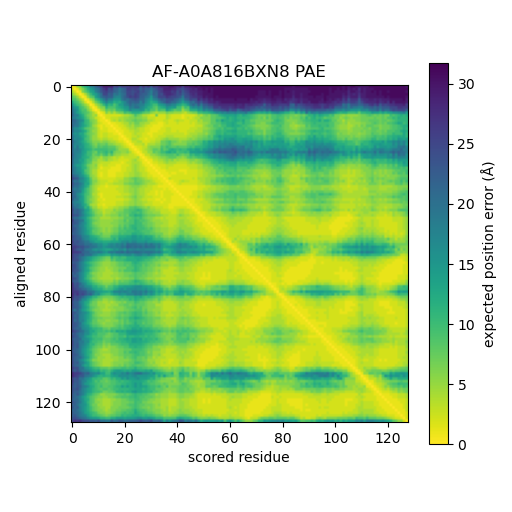.00 97.38 122 ILE A N 1
ATOM 1011 C CA . ILE A 1 122 ? -4.523 5.641 8.110 1.00 97.38 122 ILE A CA 1
ATOM 1012 C C . ILE A 1 122 ? -5.892 6.275 8.318 1.00 97.38 122 ILE A C 1
ATOM 1014 O O . ILE A 1 122 ? -6.076 7.041 9.261 1.00 97.38 122 ILE A O 1
ATOM 1018 N N . ASP A 1 123 ? -6.840 5.899 7.468 1.00 96.88 123 ASP A N 1
ATOM 1019 C CA . ASP A 1 123 ? -8.241 6.290 7.566 1.00 96.88 123 ASP A CA 1
ATOM 1020 C C . ASP A 1 123 ? -9.071 5.122 8.103 1.00 96.88 123 ASP A C 1
ATOM 1022 O O . ASP A 1 123 ? -8.914 3.976 7.669 1.00 96.88 123 ASP A O 1
ATOM 1026 N N . ILE A 1 124 ? -9.966 5.403 9.052 1.00 95.56 124 ILE A N 1
ATOM 1027 C CA . ILE A 1 124 ? -10.825 4.404 9.696 1.00 95.56 124 ILE A CA 1
ATOM 1028 C C . ILE A 1 124 ? -12.270 4.886 9.619 1.00 95.56 124 ILE A C 1
ATOM 1030 O O . ILE A 1 124 ? -12.599 5.961 10.117 1.00 95.56 124 ILE A O 1
ATOM 1034 N N . TYR A 1 125 ? -13.134 4.066 9.027 1.00 95.19 125 TYR A N 1
ATOM 1035 C CA . TYR A 1 125 ? -14.552 4.358 8.848 1.00 95.19 125 TYR A CA 1
ATOM 1036 C C . TYR A 1 125 ? -15.405 3.257 9.461 1.00 95.19 125 TYR A C 1
ATOM 1038 O O . TYR A 1 125 ? -15.129 2.075 9.260 1.00 95.19 125 TYR A O 1
ATOM 1046 N N . GLU A 1 126 ? -16.475 3.631 10.152 1.00 94.00 126 GLU A N 1
ATOM 1047 C CA . GLU A 1 126 ? -17.525 2.694 10.547 1.00 94.00 126 GLU A CA 1
ATOM 1048 C C . GLU A 1 126 ? -18.361 2.311 9.317 1.00 94.00 126 GLU A C 1
ATOM 1050 O O . GLU A 1 126 ? -18.762 3.166 8.524 1.00 94.00 126 GLU A O 1
ATOM 1055 N N . LYS A 1 127 ? -18.601 1.012 9.128 1.00 89.12 127 LYS A N 1
ATOM 1056 C CA . LYS A 1 127 ? -19.522 0.487 8.119 1.00 89.12 127 LYS A CA 1
ATOM 1057 C C . LYS A 1 127 ? -20.894 0.329 8.777 1.00 89.12 127 LYS A C 1
ATOM 1059 O O . LYS A 1 127 ? -21.099 -0.642 9.504 1.00 89.12 127 LYS A O 1
ATOM 1064 N N . ASN A 1 128 ? -21.779 1.292 8.528 1.00 69.50 128 ASN A N 1
ATOM 1065 C CA . ASN A 1 128 ? -23.196 1.240 8.906 1.00 69.50 128 ASN A CA 1
ATOM 1066 C C . ASN A 1 128 ? -24.014 0.390 7.931 1.00 69.50 128 ASN A C 1
ATOM 1068 O O . ASN A 1 128 ? -23.679 0.400 6.723 1.00 69.50 128 ASN A O 1
#

Radius of gyration: 22.09 Å; Cα contacts (8 Å, |Δi|>4): 246; chains: 1; bounding box: 42×51×65 Å

Nearest PDB structures (foldseek):
  7ui8-assembly1_A  TM=6.797E-01  e=8.916E-02  Enterococcus columbae
  3hwj-assembly2_B  TM=5.714E-01  e=1.550E-01  Mus musculus
  4ni6-assembly1_A  TM=5.735E-01  e=2.551E-01  Clostridium perfringens B str. ATCC 3626
  4mkm-assembly1_A  TM=6.055E-01  e=6.532E-01  Clostridium perfringens B str. ATCC 3626
  3pvm-assembly2_D  T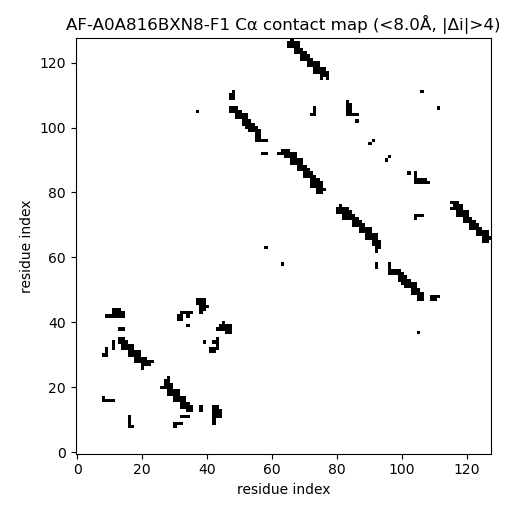M=5.841E-01  e=1.975E+00  Naja kaouthia

Mean predicted aligned error: 8.15 Å

Secondary structure (DSSP, 8-state):
------------TTEEEEEEEEETTTTEEEEEEEEPTTEESTTS-EE--EEEEEEE----GGGTT-EEEEEEEEEE-SSS-EEEEEEEEEEEHHHHTTPEEEEEEEPSSSS--TTS-EEEEEEEEEE-